Protein AF-A0A830G407-F1 (afdb_monomer_lite)

Radius of gyration: 31.6 Å; chains: 1; bounding box: 74×48×65 Å

Foldseek 3Di:
DDPPVVVPQADPPPRAGWDWDDDPPDIWIADPVPTGTPDDDDPDPDPDPDDDDPVNVVVVVVVVPPPDDPPPDDDDDDDDDDDDDDDDDDPDDDDD

Structure (mmCIF, N/CA/C/O backbone):
data_AF-A0A830G407-F1
#
_entry.id   AF-A0A830G407-F1
#
loop_
_atom_site.group_PDB
_atom_site.id
_atom_site.type_symbol
_atom_site.label_atom_id
_atom_site.label_alt_id
_atom_site.label_comp_id
_atom_site.label_asym_id
_atom_site.label_entity_id
_atom_site.label_seq_id
_atom_site.pdbx_PDB_ins_code
_atom_site.Cartn_x
_atom_site.Cartn_y
_atom_site.Cartn_z
_atom_site.occupancy
_atom_site.B_iso_or_equiv
_atom_site.auth_seq_id
_atom_site.auth_comp_id
_atom_site.auth_asym_id
_atom_site.auth_atom_id
_atom_site.pdbx_PDB_model_num
ATOM 1 N N . MET A 1 1 ? -13.070 -16.410 22.702 1.00 42.09 1 MET A N 1
ATOM 2 C CA . MET A 1 1 ? -12.082 -16.521 21.613 1.00 42.09 1 MET A CA 1
ATOM 3 C C . MET A 1 1 ? -12.094 -15.180 20.911 1.00 42.09 1 MET A C 1
ATOM 5 O O . MET A 1 1 ? -12.866 -15.005 19.982 1.00 42.09 1 MET A O 1
ATOM 9 N N . THR A 1 2 ? -11.376 -14.207 21.464 1.00 44.28 2 THR A N 1
ATOM 10 C CA . THR A 1 2 ? -11.180 -12.905 20.818 1.00 44.28 2 THR A CA 1
ATOM 11 C C . THR A 1 2 ? -10.105 -13.124 19.762 1.00 44.28 2 THR A C 1
ATOM 13 O O . THR A 1 2 ? -9.066 -13.707 20.075 1.00 44.28 2 THR A O 1
ATOM 16 N N . ASP A 1 3 ? -10.416 -12.819 18.507 1.00 43.31 3 ASP A N 1
ATOM 17 C CA . ASP A 1 3 ? -9.492 -12.986 17.387 1.00 43.31 3 ASP A CA 1
ATOM 18 C C . ASP A 1 3 ? -8.363 -11.956 17.541 1.00 43.31 3 ASP A C 1
ATOM 20 O O . ASP A 1 3 ? -8.628 -10.815 17.908 1.00 43.31 3 ASP A O 1
ATOM 24 N N . ALA A 1 4 ? -7.109 -12.322 17.263 1.00 49.53 4 ALA A N 1
ATOM 25 C CA . ALA A 1 4 ? -5.969 -11.398 17.368 1.00 49.53 4 ALA A CA 1
ATOM 26 C C . ALA A 1 4 ? -6.105 -10.157 16.453 1.00 49.53 4 ALA A C 1
ATOM 28 O O . ALA A 1 4 ? -5.362 -9.190 16.598 1.00 49.53 4 ALA A O 1
ATOM 29 N N . ARG A 1 5 ? -7.068 -10.167 15.520 1.00 53.09 5 ARG A N 1
ATOM 30 C CA . ARG A 1 5 ? -7.447 -9.018 14.691 1.00 53.09 5 ARG A CA 1
ATOM 31 C C . ARG A 1 5 ? -8.196 -7.910 15.444 1.00 53.09 5 ARG A C 1
ATOM 33 O O . ARG A 1 5 ? -8.194 -6.787 14.956 1.00 53.09 5 ARG A O 1
ATOM 40 N N . ASP A 1 6 ? -8.787 -8.182 16.610 1.00 48.19 6 ASP A N 1
ATOM 41 C CA . ASP A 1 6 ? -9.476 -7.167 17.433 1.00 48.19 6 ASP A CA 1
ATOM 42 C C . ASP A 1 6 ? -8.500 -6.211 18.161 1.00 48.19 6 ASP A C 1
ATOM 44 O O . ASP A 1 6 ? -8.895 -5.128 18.584 1.00 48.19 6 ASP A O 1
ATOM 48 N N . GLU A 1 7 ? -7.210 -6.551 18.276 1.00 51.59 7 GLU A N 1
ATOM 49 C CA . GLU A 1 7 ? -6.181 -5.706 18.920 1.00 51.59 7 GLU A CA 1
ATOM 50 C C . GLU A 1 7 ? -5.527 -4.678 17.971 1.00 51.59 7 GLU A C 1
ATOM 52 O O . GLU A 1 7 ? -4.711 -3.865 18.403 1.00 51.59 7 GLU A O 1
ATOM 57 N N . ALA A 1 8 ? -5.918 -4.648 16.693 1.00 58.56 8 ALA A N 1
ATOM 58 C CA . ALA A 1 8 ? -5.446 -3.680 15.702 1.00 58.56 8 ALA A CA 1
ATOM 59 C C . ALA A 1 8 ? -6.538 -2.663 15.324 1.00 58.56 8 ALA A C 1
ATOM 61 O O . ALA A 1 8 ? -6.764 -2.406 14.149 1.00 58.56 8 ALA A O 1
ATOM 62 N N . ALA A 1 9 ? -7.234 -2.066 16.297 1.00 73.31 9 ALA A N 1
ATOM 63 C CA . ALA A 1 9 ? -8.146 -0.944 16.019 1.00 73.31 9 ALA A CA 1
ATOM 64 C C . ALA A 1 9 ? -7.393 0.345 15.620 1.00 73.31 9 ALA A C 1
ATOM 66 O O . ALA A 1 9 ? -7.985 1.294 15.108 1.00 73.31 9 ALA A O 1
ATOM 67 N N . THR A 1 10 ? -6.078 0.385 15.858 1.00 90.75 10 THR A N 1
ATOM 68 C CA . THR A 1 10 ? -5.228 1.561 15.668 1.00 90.75 10 THR A CA 1
ATOM 69 C C . THR A 1 10 ? -4.313 1.406 14.458 1.00 90.75 10 THR A C 1
ATOM 71 O O . THR A 1 10 ? -3.569 0.436 14.329 1.00 90.75 10 THR A O 1
ATOM 74 N N . CYS A 1 11 ? -4.326 2.404 13.580 1.00 91.75 11 CYS A N 1
ATOM 75 C CA . CYS A 1 11 ? -3.525 2.449 12.371 1.00 91.75 11 CYS A CA 1
ATOM 76 C C . CYS A 1 11 ? -2.021 2.495 12.702 1.00 91.75 11 CYS A C 1
ATOM 78 O O . CYS A 1 11 ? -1.568 3.448 13.345 1.00 91.75 11 CYS A O 1
ATOM 80 N N . PRO A 1 12 ? -1.202 1.559 12.190 1.00 89.81 12 PRO A N 1
ATOM 81 C CA . PRO A 1 12 ? 0.227 1.495 12.504 1.00 89.81 12 PRO A CA 1
ATOM 82 C C . PRO A 1 12 ? 1.044 2.642 11.891 1.00 89.81 12 PRO A C 1
ATOM 84 O O . PRO A 1 12 ? 2.204 2.827 12.250 1.00 89.81 12 PRO A O 1
ATOM 87 N N . ARG A 1 13 ? 0.471 3.409 10.950 1.00 90.56 13 ARG A N 1
ATOM 88 C CA . ARG A 1 13 ? 1.162 4.537 10.302 1.00 90.56 13 ARG A CA 1
ATOM 89 C C . ARG A 1 13 ? 0.923 5.882 10.976 1.00 90.56 13 ARG A C 1
ATOM 91 O O . ARG A 1 13 ? 1.830 6.706 10.982 1.00 90.56 13 ARG A O 1
ATOM 98 N N . CYS A 1 14 ? -0.278 6.129 11.493 1.00 95.44 14 CYS A N 1
ATOM 99 C CA . CYS A 1 14 ? -0.646 7.445 12.027 1.00 95.44 14 CYS A CA 1
ATOM 100 C C . CYS A 1 14 ? -1.292 7.412 13.415 1.00 95.44 14 CYS A C 1
ATOM 102 O O . CYS A 1 14 ? -1.555 8.474 13.964 1.00 95.44 14 CYS A O 1
ATOM 104 N N . GLY A 1 15 ? -1.558 6.234 13.985 1.00 93.75 15 GLY A N 1
ATOM 105 C CA . GLY A 1 15 ? -2.270 6.111 15.260 1.00 93.75 15 GLY A CA 1
ATOM 106 C C . GLY A 1 15 ? -3.777 6.383 15.175 1.00 93.75 15 GLY A C 1
ATOM 107 O O . GLY A 1 15 ? -4.440 6.398 16.206 1.00 93.75 15 GLY A O 1
ATOM 108 N N . GLY A 1 16 ? -4.302 6.607 13.968 1.00 92.81 16 GLY A N 1
ATOM 109 C CA . GLY A 1 16 ? -5.725 6.827 13.700 1.00 92.81 16 GLY A CA 1
ATOM 110 C C . GLY A 1 16 ? -6.584 5.574 13.869 1.00 92.81 16 GLY A C 1
ATOM 111 O O . GLY A 1 16 ? -6.057 4.485 14.104 1.00 92.81 16 GLY A O 1
ATOM 112 N N . GLU A 1 17 ? -7.897 5.707 13.710 1.00 92.56 17 GLU A N 1
ATOM 113 C CA . GLU A 1 17 ? -8.821 4.567 13.793 1.00 92.56 17 GLU A CA 1
ATOM 114 C C . GLU A 1 17 ? -8.840 3.781 12.470 1.00 92.56 17 GLU A C 1
ATOM 116 O O . GLU A 1 17 ? -8.720 4.346 11.376 1.00 92.56 17 GLU A O 1
ATOM 121 N N . LEU A 1 18 ? -8.926 2.454 12.565 1.00 92.25 18 LEU A N 1
ATOM 122 C CA . LEU A 1 18 ? -9.073 1.575 11.409 1.00 92.25 18 LEU A CA 1
ATOM 123 C C . LEU A 1 18 ? -10.549 1.278 11.135 1.00 92.25 18 LEU A C 1
ATOM 125 O O . LEU A 1 18 ? -11.314 0.912 12.021 1.00 92.25 18 LEU A O 1
ATOM 129 N N . GLU A 1 19 ? -10.927 1.384 9.867 1.00 91.06 19 GLU A N 1
ATOM 130 C CA . GLU A 1 19 ? -12.269 1.139 9.357 1.00 91.06 19 GLU A CA 1
ATOM 131 C C . GLU A 1 19 ? -12.321 -0.173 8.568 1.00 91.06 19 GLU A C 1
ATOM 133 O O . GLU A 1 19 ? -11.356 -0.570 7.909 1.00 91.06 19 GLU A O 1
ATOM 138 N N . THR A 1 20 ? -13.477 -0.841 8.596 1.00 89.69 20 THR A N 1
ATOM 139 C CA . THR A 1 20 ? -13.740 -2.027 7.769 1.00 89.69 20 THR A CA 1
ATOM 140 C C . THR A 1 20 ? -14.626 -1.665 6.582 1.00 89.69 20 THR A C 1
ATOM 142 O O . THR A 1 20 ? -15.785 -1.288 6.747 1.00 89.69 20 THR A O 1
ATOM 145 N N . PHE A 1 21 ? -14.110 -1.865 5.374 1.00 85.31 21 PHE A N 1
ATOM 146 C CA . PHE A 1 21 ? -14.831 -1.702 4.117 1.00 85.31 21 PHE A CA 1
ATOM 147 C C . PHE A 1 21 ? -15.397 -3.046 3.652 1.00 85.31 21 PHE A C 1
ATOM 149 O O . PHE A 1 21 ? -14.708 -4.069 3.685 1.00 85.31 21 PHE A O 1
ATOM 156 N N . VAL A 1 22 ? -16.648 -3.051 3.185 1.00 89.44 22 VAL A N 1
ATOM 157 C CA . VAL A 1 22 ? -17.335 -4.257 2.698 1.00 89.44 22 VAL A CA 1
ATOM 158 C C . VAL A 1 22 ? -17.888 -4.007 1.296 1.00 89.44 22 VAL A C 1
ATOM 160 O O . VAL A 1 22 ? -18.627 -3.049 1.083 1.00 89.44 22 VAL A O 1
ATOM 163 N N . PHE A 1 23 ? -17.560 -4.886 0.344 1.00 86.00 23 PHE A N 1
ATOM 164 C CA . PHE A 1 23 ? -18.064 -4.833 -1.032 1.00 86.00 23 PHE A CA 1
ATOM 165 C C . PHE A 1 23 ? -18.404 -6.241 -1.537 1.00 86.00 23 PHE A C 1
ATOM 167 O O . PHE A 1 23 ? -17.520 -7.057 -1.802 1.00 86.00 23 PHE A O 1
ATOM 174 N N . GLY A 1 24 ? -19.699 -6.549 -1.656 1.00 92.75 24 GLY A N 1
ATOM 175 C CA . GLY A 1 24 ? -20.159 -7.905 -1.969 1.00 92.75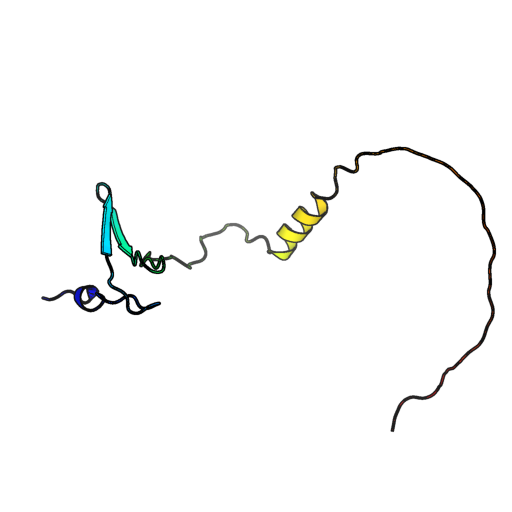 24 GLY A CA 1
ATOM 176 C C . GLY A 1 24 ? -19.700 -8.904 -0.902 1.00 92.75 24 GLY A C 1
ATOM 177 O O . GLY A 1 24 ? -20.047 -8.766 0.269 1.00 92.75 24 GLY A O 1
ATOM 178 N N . SER A 1 25 ? -18.908 -9.902 -1.300 1.00 90.44 25 SER A N 1
ATOM 179 C CA . SER A 1 25 ? -18.282 -10.866 -0.384 1.00 90.44 25 SER A CA 1
ATOM 180 C C . SER A 1 25 ? -16.883 -10.454 0.095 1.00 90.44 25 SER A C 1
ATOM 182 O O . SER A 1 25 ? -16.294 -11.167 0.905 1.00 90.44 25 SER A O 1
ATOM 184 N N . ALA A 1 26 ? -16.329 -9.347 -0.408 1.00 83.88 26 ALA A N 1
ATOM 185 C CA . ALA A 1 26 ? -14.998 -8.875 -0.046 1.00 83.88 26 ALA A CA 1
ATOM 186 C C . ALA A 1 26 ? -15.039 -7.977 1.198 1.00 83.88 26 ALA A C 1
ATOM 188 O O . ALA A 1 26 ? -15.980 -7.202 1.398 1.00 83.88 26 ALA A O 1
ATOM 189 N N . ARG A 1 27 ? -13.992 -8.076 2.022 1.00 85.69 27 ARG A N 1
ATOM 190 C CA . ARG A 1 27 ? -13.762 -7.244 3.208 1.00 85.69 27 ARG A CA 1
ATOM 191 C C . ARG A 1 27 ? -12.326 -6.735 3.191 1.00 85.69 27 ARG A C 1
ATOM 193 O O . ARG A 1 27 ? -11.428 -7.498 2.845 1.00 85.69 27 ARG A O 1
ATOM 200 N N . ALA A 1 28 ? -12.125 -5.484 3.579 1.00 86.06 28 ALA A N 1
ATOM 201 C CA . ALA A 1 28 ? -10.806 -4.880 3.737 1.00 86.06 28 ALA A CA 1
ATOM 202 C C . ALA A 1 28 ? -10.780 -4.000 4.990 1.00 86.06 28 ALA A C 1
ATOM 204 O O . ALA A 1 28 ? -11.797 -3.403 5.333 1.00 86.06 28 ALA A O 1
ATOM 205 N N . VAL A 1 29 ? -9.626 -3.907 5.649 1.00 90.62 29 VAL A N 1
ATOM 206 C CA . VAL A 1 29 ? -9.398 -2.995 6.778 1.00 90.62 29 VAL A CA 1
ATOM 207 C C . VAL A 1 29 ? -8.444 -1.896 6.323 1.00 90.62 29 VAL A C 1
ATOM 209 O O . VAL A 1 29 ? -7.427 -2.183 5.688 1.00 90.62 29 VAL A O 1
ATOM 212 N N . GLY A 1 30 ? -8.763 -0.638 6.614 1.00 91.62 30 GLY A N 1
ATOM 213 C CA . GLY A 1 30 ? -7.926 0.492 6.224 1.00 91.62 30 GLY A CA 1
ATOM 214 C C . GLY A 1 30 ? -8.165 1.745 7.054 1.00 91.62 30 GLY A C 1
ATOM 215 O O . GLY A 1 30 ? -9.120 1.835 7.808 1.00 91.62 30 GLY A O 1
ATOM 216 N N . CYS A 1 31 ? -7.271 2.717 6.929 1.00 93.69 31 CYS A N 1
ATOM 217 C CA . CYS A 1 31 ? -7.336 3.999 7.616 1.00 93.69 31 CYS A CA 1
ATOM 218 C C . CYS A 1 31 ? -7.695 5.091 6.609 1.00 93.69 31 CYS A C 1
ATOM 220 O O . CYS A 1 31 ? -6.909 5.357 5.692 1.00 93.69 31 CYS A O 1
ATOM 222 N N . ALA A 1 32 ? -8.839 5.749 6.798 1.00 91.44 32 ALA A N 1
ATOM 223 C CA . ALA A 1 32 ? -9.281 6.845 5.939 1.00 91.44 32 ALA A CA 1
ATOM 224 C C . ALA A 1 32 ? -8.396 8.101 6.067 1.00 91.44 32 ALA A C 1
ATOM 226 O O . ALA A 1 32 ? -8.291 8.878 5.121 1.00 91.44 32 ALA A O 1
ATOM 227 N N . GLU A 1 33 ? -7.716 8.281 7.205 1.00 93.81 33 GLU A N 1
ATOM 228 C CA . GLU A 1 33 ? -6.912 9.477 7.483 1.00 93.81 33 GLU A CA 1
ATOM 229 C C . GLU A 1 33 ? -5.595 9.508 6.698 1.00 93.81 33 GLU A C 1
ATOM 231 O O . GLU A 1 33 ? -5.206 10.549 6.173 1.00 93.81 33 GLU A O 1
ATOM 236 N N . CYS A 1 34 ? -4.892 8.373 6.603 1.00 95.00 34 CYS A N 1
ATOM 237 C CA . CYS A 1 34 ? -3.592 8.305 5.921 1.00 95.00 34 CYS A CA 1
ATOM 238 C C . CYS A 1 34 ? -3.571 7.395 4.685 1.00 95.00 34 CYS A C 1
ATOM 240 O O . CYS A 1 34 ? -2.551 7.324 3.995 1.00 95.00 34 CYS A O 1
ATOM 242 N N . GLY A 1 35 ? -4.657 6.665 4.413 1.00 90.12 35 GLY A N 1
ATOM 243 C CA . GLY A 1 35 ? -4.759 5.720 3.299 1.00 90.12 35 GLY A CA 1
ATOM 244 C C . GLY A 1 35 ? -4.021 4.399 3.528 1.00 90.12 35 GLY A C 1
ATOM 245 O O . GLY A 1 35 ? -3.600 3.757 2.572 1.00 90.12 35 GLY A O 1
ATOM 246 N N . TYR A 1 36 ? -3.766 4.007 4.782 1.00 91.50 36 TYR A N 1
ATOM 247 C CA . TYR A 1 36 ? -3.249 2.661 5.071 1.00 91.50 36 TYR A CA 1
ATOM 248 C C . TYR A 1 36 ? -4.318 1.613 4.736 1.00 91.50 36 TYR A C 1
ATOM 250 O O . TYR A 1 36 ? -5.489 1.848 5.007 1.00 91.50 36 TYR A O 1
ATOM 258 N N . ALA A 1 37 ? -3.926 0.464 4.194 1.00 88.44 37 ALA A N 1
ATOM 259 C CA . ALA A 1 37 ? -4.816 -0.673 3.986 1.00 88.44 37 ALA A CA 1
ATOM 260 C C . ALA A 1 37 ? -4.057 -1.968 4.290 1.00 88.44 37 ALA A C 1
ATOM 262 O O . ALA A 1 37 ? -2.947 -2.159 3.790 1.00 88.44 37 ALA A O 1
ATOM 263 N N . ASP A 1 38 ? -4.655 -2.844 5.096 1.00 81.69 38 ASP A N 1
ATOM 264 C CA . ASP A 1 38 ? -4.096 -4.155 5.437 1.00 81.69 38 ASP A CA 1
ATOM 265 C C . ASP A 1 38 ? -4.424 -5.161 4.325 1.00 81.69 38 ASP A C 1
ATOM 267 O O . ASP A 1 38 ? -5.292 -6.026 4.448 1.00 81.69 38 ASP A O 1
ATOM 271 N N . VAL A 1 39 ? -3.791 -4.968 3.166 1.00 79.19 39 VAL A N 1
ATOM 272 C CA . VAL A 1 39 ? -3.899 -5.889 2.032 1.00 79.19 39 VAL A CA 1
ATOM 273 C C . VAL A 1 39 ? -2.721 -6.858 2.099 1.00 79.19 39 VAL A C 1
ATOM 275 O O . VAL A 1 39 ? -1.577 -6.410 1.978 1.00 79.19 39 VAL A O 1
ATOM 278 N N . PRO A 1 40 ? -2.962 -8.174 2.244 1.00 71.94 40 PRO A N 1
ATOM 279 C CA . PRO A 1 40 ? -1.903 -9.165 2.138 1.00 71.94 40 PRO A CA 1
ATOM 280 C C . PRO A 1 40 ? -1.268 -9.073 0.749 1.00 71.94 40 PRO A C 1
ATOM 282 O O . PRO A 1 40 ? -1.911 -9.371 -0.258 1.00 71.94 40 PRO A O 1
ATOM 285 N N . ALA A 1 41 ? -0.015 -8.633 0.689 1.00 76.88 41 ALA A N 1
ATOM 286 C CA . ALA A 1 41 ? 0.768 -8.646 -0.533 1.00 76.88 41 ALA A CA 1
ATOM 287 C C . ALA A 1 41 ? 1.583 -9.940 -0.573 1.00 76.88 41 ALA A C 1
ATOM 289 O O . ALA A 1 41 ? 2.424 -10.183 0.294 1.00 76.88 41 ALA A O 1
ATOM 290 N N . ASP A 1 42 ? 1.334 -10.776 -1.579 1.00 79.44 42 ASP A N 1
ATOM 291 C CA . ASP A 1 42 ? 2.216 -11.899 -1.863 1.00 79.44 42 ASP A CA 1
ATOM 292 C C . ASP A 1 42 ? 3.458 -11.375 -2.593 1.00 79.44 42 ASP A C 1
ATOM 294 O O . ASP A 1 42 ? 3.403 -10.967 -3.754 1.00 79.44 42 ASP A O 1
ATOM 298 N N . HIS A 1 43 ? 4.577 -11.331 -1.874 1.00 80.00 43 HIS A N 1
ATOM 299 C CA . HIS A 1 43 ? 5.881 -10.947 -2.413 1.00 80.00 43 HIS A CA 1
ATOM 300 C C . HIS A 1 43 ? 6.664 -12.135 -2.974 1.00 80.00 43 HIS A C 1
ATOM 302 O O . HIS A 1 43 ? 7.832 -11.982 -3.343 1.00 80.00 43 HIS A O 1
ATOM 308 N N . SER A 1 44 ? 6.050 -13.315 -3.031 1.00 81.56 44 SER A N 1
ATOM 309 C CA . SER A 1 44 ? 6.671 -14.471 -3.652 1.00 81.56 44 SER A CA 1
ATOM 310 C C . SER A 1 44 ? 6.885 -14.175 -5.136 1.00 81.56 44 SER A C 1
ATOM 312 O O . SER A 1 44 ? 5.985 -13.658 -5.807 1.00 81.56 44 SER A O 1
ATOM 314 N N . PRO A 1 45 ? 8.075 -14.471 -5.683 1.00 69.56 45 PRO A N 1
ATOM 315 C CA . PRO A 1 45 ? 8.259 -14.416 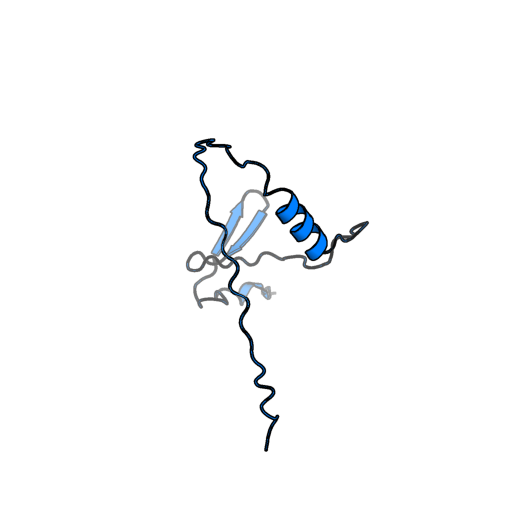-7.120 1.00 69.56 45 PRO A CA 1
ATOM 316 C C . PRO A 1 45 ? 7.242 -15.370 -7.750 1.00 69.56 45 PRO A C 1
ATOM 318 O O . PRO A 1 45 ? 7.210 -16.554 -7.422 1.00 69.56 45 PRO A O 1
ATOM 321 N N . ALA A 1 46 ? 6.396 -14.847 -8.640 1.00 70.94 46 ALA A N 1
ATOM 322 C CA . ALA A 1 46 ? 5.574 -15.700 -9.484 1.00 70.94 46 ALA A CA 1
ATOM 323 C C . ALA A 1 46 ? 6.492 -16.693 -10.208 1.00 70.94 46 ALA A C 1
ATOM 325 O O . ALA A 1 46 ? 7.622 -16.337 -10.555 1.00 70.94 46 ALA A O 1
ATOM 326 N N . GLU A 1 47 ? 6.012 -17.911 -10.446 1.00 73.44 47 GLU A N 1
ATOM 327 C CA . GLU A 1 47 ? 6.735 -18.930 -11.208 1.00 73.44 47 GLU A CA 1
ATOM 328 C C . GLU A 1 47 ? 6.912 -18.429 -12.650 1.00 73.44 47 GLU A C 1
ATOM 330 O O . GLU A 1 47 ? 6.066 -18.624 -13.522 1.00 73.44 47 GLU A O 1
ATOM 335 N N . ARG A 1 48 ? 7.972 -17.653 -12.883 1.00 67.38 48 ARG A N 1
ATOM 336 C CA . ARG A 1 48 ? 8.239 -16.984 -14.153 1.00 67.38 48 ARG A CA 1
ATOM 337 C C . ARG A 1 48 ? 9.214 -17.815 -14.964 1.00 67.38 48 ARG A C 1
ATOM 339 O O . ARG A 1 48 ? 10.276 -18.185 -14.479 1.00 67.38 48 ARG A O 1
ATOM 346 N N . VAL A 1 49 ? 8.806 -18.109 -16.199 1.00 64.88 49 VAL A N 1
ATOM 347 C CA . VAL A 1 49 ? 9.512 -19.019 -17.111 1.00 64.88 49 VAL A CA 1
ATOM 348 C C . VAL A 1 49 ? 10.859 -18.441 -17.542 1.00 64.88 49 VAL A C 1
ATOM 350 O O . VAL A 1 49 ? 11.783 -19.211 -17.720 1.00 64.88 49 VAL A O 1
ATOM 353 N N . GLU A 1 50 ? 11.002 -17.115 -17.624 1.00 68.50 50 GLU A N 1
ATOM 354 C CA . GLU A 1 50 ? 12.280 -16.422 -17.826 1.00 68.50 50 GLU A CA 1
ATOM 355 C C . GLU A 1 50 ? 12.196 -15.039 -17.153 1.00 68.50 50 GLU A C 1
ATOM 357 O O . GLU A 1 50 ? 11.274 -14.262 -17.412 1.00 68.50 50 GLU A O 1
ATOM 362 N N . GLU A 1 51 ? 13.134 -14.713 -16.265 1.00 68.94 51 GLU A N 1
ATOM 363 C CA . GLU A 1 51 ? 13.197 -13.401 -15.618 1.00 68.94 51 GLU A CA 1
ATOM 364 C C . GLU A 1 51 ? 14.044 -12.442 -16.470 1.00 68.94 51 GLU A C 1
ATOM 366 O O . GLU A 1 51 ? 15.275 -12.470 -16.435 1.00 68.94 51 GLU A O 1
ATOM 371 N N . GLU A 1 52 ? 13.405 -11.575 -17.263 1.00 73.31 52 GLU A N 1
ATOM 372 C CA . GLU A 1 52 ? 14.135 -10.499 -17.941 1.00 73.31 52 GLU A CA 1
ATOM 373 C C . GLU A 1 52 ? 14.677 -9.494 -16.913 1.00 73.31 52 GLU A C 1
ATOM 375 O O . GLU A 1 52 ? 13.928 -8.903 -16.134 1.00 73.31 52 GLU A O 1
ATOM 380 N N . SER A 1 53 ? 15.989 -9.238 -16.936 1.00 84.19 53 SER A N 1
ATOM 381 C CA . SER A 1 53 ? 16.587 -8.237 -16.043 1.00 84.19 53 SER A CA 1
ATOM 382 C C . SER A 1 53 ? 16.015 -6.831 -16.280 1.00 84.19 53 SER A C 1
ATOM 384 O O . SER A 1 53 ? 15.863 -6.384 -17.423 1.00 84.19 53 SER A O 1
ATOM 386 N N . TRP A 1 54 ? 15.826 -6.066 -15.200 1.00 86.00 54 TRP A N 1
ATOM 387 C CA . TRP A 1 54 ? 15.458 -4.644 -15.257 1.00 86.00 54 TRP A CA 1
ATOM 388 C C . TRP A 1 54 ? 16.358 -3.832 -16.190 1.00 86.00 54 TRP A C 1
ATOM 390 O O . TRP A 1 54 ? 15.888 -2.987 -16.950 1.00 86.00 54 TRP A O 1
ATOM 400 N N . ALA A 1 55 ? 17.660 -4.123 -16.191 1.00 87.50 55 ALA A N 1
ATOM 401 C CA . ALA A 1 55 ? 18.606 -3.470 -17.081 1.00 87.50 55 ALA A CA 1
ATOM 402 C C . ALA A 1 55 ? 18.279 -3.727 -18.565 1.00 87.50 55 ALA A C 1
ATOM 404 O O . ALA A 1 55 ? 18.408 -2.812 -19.378 1.00 87.50 55 ALA A O 1
ATOM 405 N N . SER A 1 56 ? 17.837 -4.938 -18.924 1.00 87.06 56 SER A N 1
ATOM 406 C CA . SER A 1 56 ? 17.402 -5.276 -20.287 1.00 87.06 56 SER A CA 1
ATOM 407 C C . SER A 1 56 ? 16.159 -4.487 -20.694 1.00 87.06 56 SER A C 1
ATOM 409 O O . SER A 1 56 ? 16.152 -3.830 -21.737 1.00 87.06 56 SER A O 1
ATOM 411 N N . ILE A 1 57 ? 15.150 -4.462 -19.821 1.00 89.31 57 ILE A N 1
ATOM 412 C CA . ILE A 1 57 ? 13.887 -3.749 -20.046 1.00 89.31 57 ILE A CA 1
ATOM 413 C C . ILE A 1 57 ? 14.140 -2.247 -20.223 1.00 89.31 57 ILE A C 1
ATOM 415 O O . ILE A 1 57 ? 13.701 -1.652 -21.208 1.00 89.31 57 ILE A O 1
ATOM 419 N N . LEU A 1 58 ? 14.921 -1.641 -19.325 1.00 90.31 58 LEU A N 1
ATOM 420 C CA . LEU A 1 58 ? 15.252 -0.219 -19.391 1.00 90.31 58 LEU A CA 1
ATOM 421 C C . LEU A 1 58 ? 16.096 0.126 -20.627 1.00 90.31 58 LEU A C 1
ATOM 423 O O . LEU A 1 58 ? 15.908 1.186 -21.222 1.00 90.31 58 LEU A O 1
ATOM 427 N N . ARG A 1 59 ? 17.010 -0.760 -21.055 1.00 90.75 59 ARG A N 1
ATOM 428 C CA . ARG A 1 59 ? 17.755 -0.589 -22.316 1.00 90.75 59 ARG A CA 1
ATOM 429 C C . ARG A 1 59 ? 16.823 -0.585 -23.527 1.00 90.75 59 ARG A C 1
ATOM 431 O O . ARG A 1 59 ? 17.003 0.253 -24.407 1.00 90.75 59 ARG A O 1
ATOM 438 N N . ARG A 1 60 ? 15.840 -1.488 -23.578 1.00 87.50 60 ARG A N 1
ATOM 439 C CA . ARG A 1 60 ? 14.839 -1.537 -24.656 1.00 87.50 60 ARG A CA 1
ATOM 440 C C . ARG A 1 60 ? 13.965 -0.286 -24.667 1.00 87.50 60 ARG A C 1
ATOM 442 O O . ARG A 1 60 ? 13.793 0.301 -25.728 1.00 87.50 60 ARG A O 1
ATOM 449 N N . TYR A 1 61 ? 13.481 0.148 -23.504 1.00 89.25 61 TYR A N 1
ATOM 450 C CA . TYR A 1 61 ? 12.660 1.355 -23.394 1.00 89.25 61 TYR A CA 1
ATOM 451 C C . TYR A 1 61 ? 13.409 2.602 -23.883 1.00 89.25 61 TYR A C 1
ATOM 453 O O . TYR A 1 61 ? 12.908 3.326 -24.735 1.00 89.25 61 TYR A O 1
ATOM 461 N N . ARG A 1 62 ? 14.661 2.801 -23.440 1.00 87.62 62 ARG A N 1
ATOM 462 C CA . ARG A 1 62 ? 15.502 3.913 -23.920 1.00 87.62 62 ARG A CA 1
ATOM 463 C C . ARG A 1 62 ? 15.769 3.858 -25.423 1.00 87.62 62 ARG A C 1
ATOM 465 O O . ARG A 1 62 ? 15.826 4.898 -26.061 1.00 87.62 62 ARG A O 1
ATOM 472 N N . ARG A 1 63 ? 15.921 2.658 -25.992 1.00 80.19 63 ARG A N 1
ATOM 473 C CA . ARG A 1 63 ? 16.092 2.469 -27.441 1.00 80.19 63 ARG A CA 1
ATOM 474 C C . ARG A 1 63 ? 14.808 2.776 -28.222 1.00 80.19 63 ARG A C 1
ATOM 476 O O . ARG A 1 63 ? 14.901 3.225 -29.355 1.00 80.19 63 ARG A O 1
ATOM 483 N N . GLY A 1 64 ? 13.638 2.529 -27.630 1.00 70.69 64 GLY A N 1
ATOM 484 C CA . GLY A 1 64 ? 12.328 2.770 -28.246 1.00 70.69 64 GLY A CA 1
ATOM 485 C C . GLY A 1 64 ? 11.775 4.190 -28.079 1.00 70.69 64 GLY A C 1
ATOM 486 O O . GLY A 1 64 ? 10.840 4.540 -28.785 1.00 70.69 64 GLY A O 1
ATOM 487 N N . GLY A 1 65 ? 12.334 5.007 -27.178 1.00 59.31 65 GLY A N 1
ATOM 488 C CA . GLY A 1 65 ? 11.866 6.371 -26.882 1.00 59.31 65 GLY A CA 1
ATOM 489 C C . GLY A 1 65 ? 12.555 7.502 -27.659 1.00 59.31 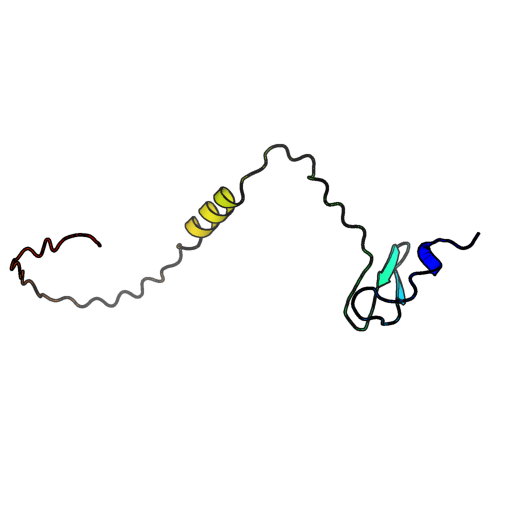65 GLY A C 1
ATOM 490 O O . GLY A 1 65 ? 12.389 8.658 -27.293 1.00 59.31 65 GLY A O 1
ATOM 491 N N . GLY A 1 66 ? 13.357 7.190 -28.683 1.00 56.91 66 GLY A N 1
ATOM 492 C CA . GLY A 1 66 ? 14.102 8.171 -29.491 1.00 56.91 66 GLY A CA 1
ATOM 493 C C . GLY A 1 66 ? 13.619 8.276 -30.941 1.00 56.91 66 GLY A C 1
ATOM 494 O O . GLY A 1 66 ? 14.439 8.463 -31.831 1.00 56.91 66 GLY A O 1
ATOM 495 N N . GLY A 1 67 ? 12.326 8.047 -31.188 1.00 58.81 67 GLY A N 1
ATOM 496 C CA . GLY A 1 67 ? 11.774 7.807 -32.525 1.00 58.81 67 GLY A CA 1
ATOM 497 C C . GLY A 1 67 ? 10.627 8.724 -32.947 1.00 58.81 67 GLY A C 1
ATOM 498 O O . GLY A 1 67 ? 9.744 8.260 -33.653 1.00 58.81 67 GLY A O 1
ATOM 499 N N . GLU A 1 68 ? 10.625 9.989 -32.532 1.00 56.03 68 GLU A N 1
ATOM 500 C CA . GLU A 1 68 ? 9.962 11.071 -33.274 1.00 56.03 68 GLU A CA 1
ATOM 501 C C . GLU A 1 68 ? 10.793 12.352 -33.130 1.00 56.03 68 GLU A C 1
ATOM 503 O O . GLU A 1 68 ? 10.535 13.228 -32.315 1.00 56.03 68 GLU A O 1
ATOM 508 N N . THR A 1 69 ? 11.875 12.455 -33.898 1.00 53.41 69 THR A N 1
ATOM 509 C CA . THR A 1 69 ? 12.392 13.780 -34.242 1.00 53.41 69 THR A CA 1
ATOM 510 C C . THR A 1 69 ? 11.468 14.311 -35.329 1.00 53.41 69 THR A C 1
ATOM 512 O O . THR A 1 69 ? 11.514 13.829 -36.462 1.00 53.41 69 THR A O 1
ATOM 515 N N . VAL A 1 70 ? 10.583 15.246 -34.982 1.00 60.72 70 VAL A N 1
ATOM 516 C CA . VAL A 1 70 ? 9.988 16.120 -35.994 1.00 60.72 70 VAL A CA 1
ATOM 517 C C . VAL A 1 70 ? 11.144 16.886 -36.635 1.00 60.72 70 VAL A C 1
ATOM 519 O O . VAL A 1 70 ? 11.873 17.619 -35.972 1.00 60.72 70 VAL A O 1
ATOM 522 N N . ASP A 1 71 ? 11.400 16.578 -37.900 1.00 53.81 71 ASP A N 1
ATOM 523 C CA . ASP A 1 71 ? 12.380 17.260 -38.732 1.00 53.81 71 ASP A CA 1
ATOM 524 C C . ASP A 1 71 ? 11.773 18.612 -39.127 1.00 53.81 71 ASP A C 1
ATOM 526 O O . ASP A 1 71 ? 11.103 18.737 -40.150 1.00 53.81 71 ASP A O 1
ATOM 530 N N . ASP A 1 72 ? 11.929 19.619 -38.268 1.00 55.97 72 ASP A N 1
ATOM 531 C CA . ASP A 1 72 ? 11.766 21.014 -38.667 1.00 55.97 72 ASP A CA 1
ATOM 532 C C . ASP A 1 72 ? 13.055 21.423 -39.386 1.00 55.97 72 ASP A C 1
ATOM 534 O O . ASP A 1 72 ? 13.973 22.012 -38.813 1.00 55.97 72 ASP A O 1
ATOM 538 N N . GLY A 1 73 ? 13.161 21.019 -40.650 1.00 60.44 73 GLY A N 1
ATOM 539 C CA . GLY A 1 73 ? 14.214 21.478 -41.536 1.00 60.44 73 GLY A CA 1
ATOM 540 C C . GLY A 1 73 ? 14.122 22.990 -41.746 1.00 60.44 73 GLY A C 1
ATOM 541 O O . GLY A 1 73 ? 13.363 23.449 -42.595 1.00 60.44 73 GLY A O 1
ATOM 542 N N . ASP A 1 74 ? 14.940 23.754 -41.026 1.00 59.91 74 ASP A N 1
ATOM 543 C CA . ASP A 1 74 ? 15.380 25.089 -41.437 1.00 59.91 74 ASP A CA 1
ATOM 544 C C . ASP A 1 74 ? 16.908 25.083 -41.509 1.00 59.91 74 ASP A C 1
ATOM 546 O O . ASP A 1 74 ? 17.628 25.227 -40.521 1.00 59.91 74 ASP A O 1
ATOM 550 N N . GLY A 1 75 ? 17.409 24.788 -42.706 1.00 59.75 7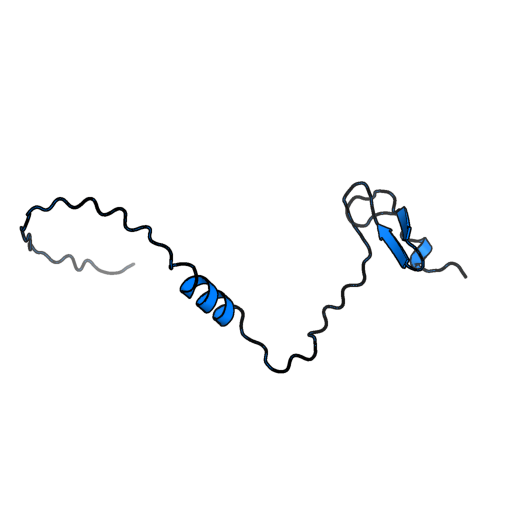5 GLY A N 1
ATOM 551 C CA . GLY A 1 75 ? 18.825 24.874 -43.007 1.00 59.75 75 GLY A CA 1
ATOM 552 C C . GLY A 1 75 ? 19.248 26.322 -43.227 1.00 59.75 75 GLY A C 1
ATOM 553 O O . GLY A 1 75 ? 18.651 27.044 -44.023 1.00 59.75 75 GLY A O 1
ATOM 554 N N . SER A 1 76 ? 20.368 26.711 -42.629 1.00 56.00 76 SER A N 1
ATOM 555 C CA . SER A 1 76 ? 21.288 27.656 -43.258 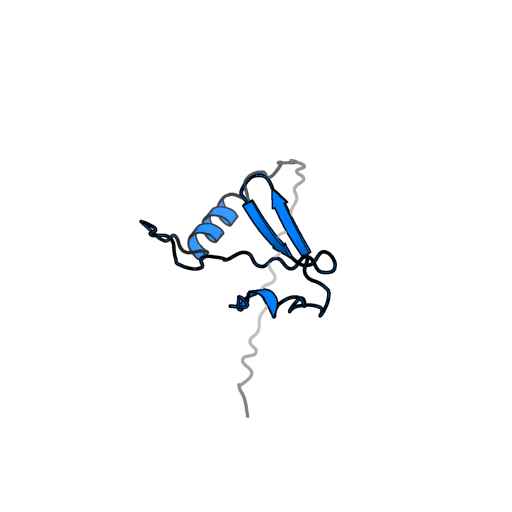1.00 56.00 76 SER A CA 1
ATOM 556 C C . SER A 1 76 ? 22.715 27.336 -42.842 1.00 56.00 76 SER A C 1
ATOM 558 O O . SER A 1 76 ? 23.037 27.224 -41.660 1.00 56.00 76 SER A O 1
ATOM 560 N N . ALA A 1 77 ? 23.526 27.102 -43.869 1.00 60.81 77 ALA A N 1
ATOM 561 C CA . ALA A 1 77 ? 24.957 26.885 -43.810 1.00 60.81 77 ALA A CA 1
ATOM 562 C C . ALA A 1 77 ? 25.681 28.136 -43.283 1.00 60.81 77 ALA A C 1
ATOM 564 O O . ALA A 1 77 ? 25.131 29.231 -43.318 1.00 60.81 77 ALA A O 1
ATOM 565 N N . ASP A 1 78 ? 26.914 27.968 -42.804 1.00 54.09 78 ASP A N 1
ATOM 566 C CA . ASP A 1 78 ? 28.113 28.479 -43.488 1.00 54.09 78 ASP A CA 1
ATOM 567 C C . ASP A 1 78 ? 29.321 28.534 -42.535 1.00 54.09 78 ASP A C 1
ATOM 569 O O . ASP A 1 78 ? 29.295 29.205 -41.510 1.00 54.09 78 ASP A O 1
ATOM 573 N N . GLY A 1 79 ? 30.366 27.796 -42.930 1.00 55.00 79 GLY A N 1
ATOM 574 C CA . GLY A 1 79 ? 31.792 28.146 -42.875 1.00 55.00 79 GLY A CA 1
ATOM 575 C C . GLY A 1 79 ? 32.434 28.646 -41.575 1.00 55.00 79 GLY A C 1
ATOM 576 O O . GLY A 1 79 ? 32.120 29.721 -41.075 1.00 55.00 79 GLY A O 1
ATOM 577 N N . GLY A 1 80 ? 33.477 27.935 -41.138 1.00 51.03 80 GLY A N 1
ATOM 578 C CA . GLY A 1 80 ? 34.430 28.444 -40.154 1.00 51.03 80 GLY A CA 1
ATOM 579 C C . GLY A 1 80 ? 35.446 27.405 -39.696 1.00 51.03 80 GLY A C 1
ATOM 580 O O . GLY A 1 80 ? 35.453 27.042 -38.523 1.00 51.03 80 GLY A O 1
ATOM 581 N N . ASP A 1 81 ? 36.262 26.908 -40.624 1.00 57.66 81 ASP A N 1
ATOM 582 C CA . ASP A 1 81 ? 37.585 26.352 -40.340 1.00 57.66 81 ASP A CA 1
ATOM 583 C C . ASP A 1 81 ? 38.390 27.338 -39.474 1.00 57.66 81 ASP A C 1
ATOM 585 O O . ASP A 1 81 ? 38.373 28.529 -39.760 1.00 57.66 81 ASP A O 1
ATOM 589 N N . ASP A 1 82 ? 39.063 26.859 -38.427 1.00 56.72 82 ASP A N 1
ATOM 590 C CA . ASP A 1 82 ? 40.443 27.248 -38.096 1.00 56.72 82 ASP A CA 1
ATOM 591 C C . ASP A 1 82 ? 40.912 26.471 -36.852 1.00 56.72 82 ASP A C 1
ATOM 593 O O . ASP A 1 82 ? 40.597 26.750 -35.692 1.00 56.72 82 ASP A O 1
ATOM 597 N N . GLU A 1 83 ? 41.661 25.422 -37.159 1.00 56.59 83 GLU A N 1
ATOM 598 C CA . GLU A 1 83 ? 42.728 24.834 -36.366 1.00 56.59 83 GLU A CA 1
ATOM 599 C C . GLU A 1 83 ? 43.489 25.840 -35.475 1.00 56.59 83 GLU A C 1
ATOM 601 O O . GLU A 1 83 ? 44.174 26.742 -35.947 1.00 56.59 83 GLU A O 1
ATOM 606 N N . ASN A 1 84 ? 43.462 25.617 -34.157 1.00 54.53 84 ASN A N 1
ATOM 607 C CA . ASN A 1 84 ? 44.527 26.093 -33.277 1.00 54.53 84 ASN A CA 1
ATOM 608 C C . ASN A 1 84 ? 45.095 24.926 -32.468 1.00 54.53 84 ASN A C 1
ATOM 610 O O . ASN A 1 84 ? 44.679 24.633 -31.347 1.00 54.53 84 ASN A O 1
ATOM 614 N N . THR A 1 85 ? 46.055 24.245 -33.086 1.00 60.09 85 THR A N 1
ATOM 615 C CA . THR A 1 85 ? 47.078 23.467 -32.396 1.00 60.09 85 THR A CA 1
ATOM 616 C C . THR A 1 85 ? 48.177 24.405 -31.895 1.00 60.09 85 THR A C 1
ATOM 618 O O . THR A 1 85 ? 49.008 24.863 -32.677 1.00 60.09 85 THR A O 1
ATOM 621 N N . ALA A 1 86 ? 48.214 24.620 -30.584 1.00 57.16 86 ALA A N 1
ATOM 622 C CA . ALA A 1 86 ? 49.409 24.954 -29.810 1.00 57.16 86 ALA A CA 1
ATOM 623 C C . ALA A 1 86 ? 49.224 24.234 -28.460 1.00 57.16 86 ALA A C 1
ATOM 625 O O . ALA A 1 86 ? 48.206 24.443 -27.805 1.00 57.16 86 ALA A O 1
ATOM 626 N N . SER A 1 87 ? 49.965 23.151 -28.187 1.00 55.75 87 SER A N 1
ATOM 627 C CA . SER A 1 87 ? 51.257 23.154 -27.465 1.00 55.75 87 SER A CA 1
ATOM 628 C C . SER A 1 87 ? 51.069 23.825 -26.084 1.00 55.75 87 SER A C 1
ATOM 630 O O . SER A 1 87 ? 50.577 24.940 -26.021 1.00 55.75 87 SER A O 1
ATOM 632 N N . GLU A 1 88 ? 51.383 23.250 -24.924 1.00 57.84 88 GLU A N 1
ATOM 633 C CA . GLU A 1 88 ? 52.560 22.479 -24.512 1.00 57.84 88 GLU A CA 1
ATOM 634 C C . GLU A 1 88 ? 52.231 21.706 -23.213 1.00 57.84 88 GLU A C 1
ATOM 636 O O . GLU A 1 88 ? 51.307 22.058 -22.478 1.00 57.84 88 GLU A O 1
ATOM 641 N N . ASP A 1 89 ? 52.998 20.648 -22.965 1.00 55.09 89 ASP A N 1
ATOM 642 C CA . ASP A 1 89 ? 53.109 19.854 -21.744 1.00 55.09 89 ASP A CA 1
ATOM 643 C C . ASP A 1 89 ? 52.960 20.622 -20.413 1.00 55.09 89 ASP A C 1
ATOM 645 O O . ASP A 1 89 ? 53.662 21.598 -20.164 1.00 55.09 89 ASP A O 1
ATOM 649 N N . ASP A 1 90 ? 52.169 20.067 -19.489 1.00 54.03 90 ASP A N 1
ATOM 650 C CA . ASP A 1 90 ? 52.405 20.215 -18.046 1.00 54.03 90 ASP A CA 1
ATOM 651 C C . ASP A 1 90 ? 52.191 18.852 -17.370 1.00 54.03 90 ASP A C 1
ATOM 653 O O . ASP A 1 90 ? 51.142 18.526 -16.813 1.00 54.03 90 ASP A O 1
ATOM 657 N N . THR A 1 91 ? 53.193 17.980 -17.500 1.00 62.41 91 THR A N 1
ATOM 658 C CA . THR A 1 91 ? 53.356 16.838 -16.597 1.00 62.41 91 THR A CA 1
ATOM 659 C C . THR A 1 91 ? 53.905 17.361 -15.271 1.00 62.41 91 THR A C 1
ATOM 661 O O . THR A 1 91 ? 55.115 17.358 -15.049 1.00 62.41 91 THR A O 1
ATOM 664 N N . GLY A 1 92 ? 53.012 17.843 -14.410 1.00 57.75 92 GLY A N 1
ATOM 665 C CA . GLY A 1 92 ? 53.305 18.234 -13.034 1.00 57.75 92 GLY A CA 1
ATOM 666 C C . GLY A 1 92 ? 52.833 17.182 -12.029 1.00 57.75 92 GLY A C 1
ATOM 667 O O . GLY A 1 92 ? 51.698 17.239 -11.576 1.00 57.75 92 GLY A O 1
ATOM 668 N N . ASP A 1 93 ? 53.715 16.219 -11.757 1.00 55.66 93 ASP A N 1
ATOM 669 C CA . ASP A 1 93 ? 54.013 15.565 -10.467 1.00 55.66 93 ASP A CA 1
ATOM 670 C C . ASP A 1 93 ? 52.872 15.290 -9.449 1.00 55.66 93 ASP A C 1
ATOM 672 O O . ASP A 1 93 ? 52.241 16.185 -8.889 1.00 55.66 93 ASP A O 1
ATOM 676 N N . GLU A 1 94 ? 52.676 13.999 -9.164 1.00 55.44 94 GLU A N 1
ATOM 677 C CA . GLU A 1 94 ? 51.795 13.428 -8.132 1.00 55.44 94 GLU A CA 1
ATOM 678 C C . GLU A 1 94 ? 52.421 13.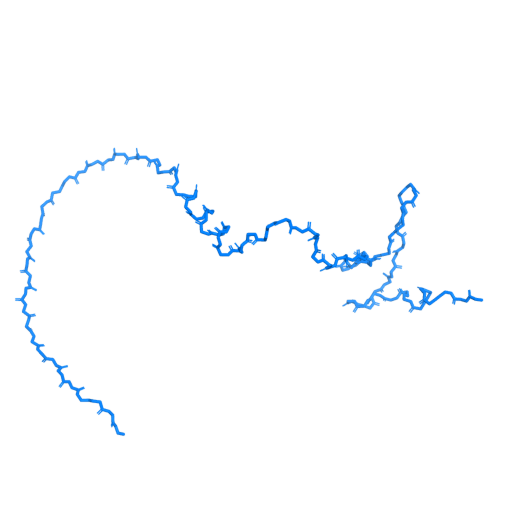530 -6.693 1.00 55.44 94 GLU A C 1
ATOM 680 O O . GLU A 1 94 ? 53.497 14.096 -6.533 1.00 55.44 94 GLU A O 1
ATOM 685 N N . PRO A 1 95 ? 51.767 13.052 -5.610 1.00 58.50 95 PRO A N 1
ATOM 686 C CA . PRO A 1 95 ? 51.550 13.772 -4.344 1.00 58.50 95 PRO A CA 1
ATOM 687 C C . PRO A 1 95 ? 52.570 13.528 -3.209 1.00 58.50 95 PRO A C 1
ATOM 689 O O . PRO A 1 95 ? 53.342 12.568 -3.225 1.00 58.50 95 PRO A O 1
ATOM 692 N N . GLY A 1 96 ? 52.454 14.335 -2.140 1.00 46.62 96 GLY A N 1
ATOM 693 C CA . GLY A 1 96 ? 53.050 14.106 -0.812 1.00 46.62 96 GLY A CA 1
ATOM 694 C C . GLY A 1 96 ? 52.255 14.751 0.318 1.00 46.62 96 GLY A C 1
ATOM 695 O O . GLY A 1 96 ? 52.104 15.992 0.282 1.00 46.62 96 GLY A O 1
#

Sequence (96 aa):
MTDARDEAATCPRCGGELETFVFGSARAVGCAECGYADVPADHSPAERVEEESWASILRRYRRGGGGETVDDGDGSADGGDDENTASEDDTGDEPG

Organism: NCBI:txid489911

Secondary structure (DSSP, 8-state):
---GGGG--B-TTTS-B-EEEEETTEEEEEETTTTEE------SPP--SS---HHHHHHHHHHHS-------------------------------

pLDDT: mean 72.42, std 16.25, range [42.09, 95.44]